Protein AF-A0A6P0RBR8-F1 (afdb_monomer)

Solvent-accessible surface area (backbone atoms only — not comparable to full-atom values): 3808 Å² total; per-residue (Å²): 129,91,76,78,87,40,68,73,57,23,52,50,48,46,68,70,50,63,94,58,60,88,59,42,45,74,46,63,56,97,90,41,76,78,46,74,42,61,76,54,52,84,73,44,90,58,42,67,60,53,51,52,47,41,58,58,34,73,76,108

Sequence (60 aa):
GIDINNPKFAQKLCQLIPAQCPFARDIKFLGRTILQIPPLCKLNPFYYEIIGLRFRTLTF

Foldseek 3Di:
DPPPVDLVVLVVLLVVQDPDQPQFDFDDDPNRGPDTRPSCLVVPPCSVVSVVSNVVSVVD

Mean predicted aligned error: 8.52 Å

Structure (mmCIF, N/CA/C/O backbone):
data_AF-A0A6P0RBR8-F1
#
_entry.id   AF-A0A6P0RBR8-F1
#
loop_
_atom_site.group_PDB
_atom_site.id
_atom_site.type_symbol
_atom_site.label_atom_id
_atom_site.label_alt_id
_atom_site.label_comp_id
_atom_site.label_asym_id
_atom_site.label_entity_id
_atom_site.label_seq_id
_atom_site.pdbx_PDB_ins_code
_atom_site.Cartn_x
_atom_site.Cartn_y
_atom_site.Cartn_z
_atom_site.occupancy
_atom_site.B_iso_or_equiv
_atom_site.auth_seq_id
_atom_site.auth_comp_id
_atom_site.auth_asym_id
_atom_site.auth_atom_id
_atom_site.pdbx_PDB_model_num
ATOM 1 N N . GLY A 1 1 ? 8.773 -2.162 -21.345 1.00 52.66 1 GLY A N 1
ATOM 2 C CA . GLY A 1 1 ? 8.168 -2.428 -20.025 1.00 52.66 1 GLY A CA 1
ATOM 3 C C . GLY A 1 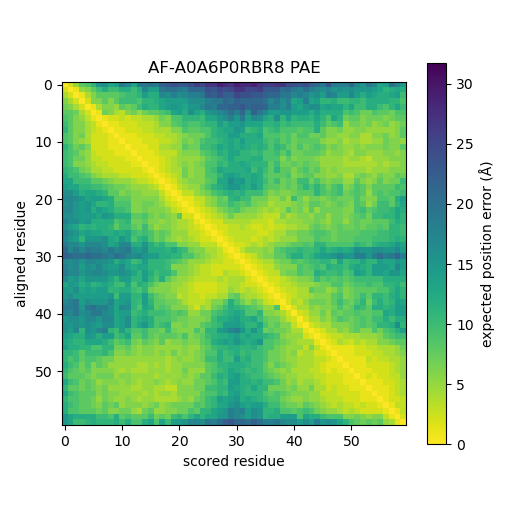1 ? 9.172 -2.033 -18.967 1.00 52.66 1 GLY A C 1
ATOM 4 O O . GLY A 1 1 ? 10.349 -1.993 -19.284 1.00 52.66 1 GLY A O 1
ATOM 5 N N . ILE A 1 2 ? 8.747 -1.693 -17.751 1.00 56.75 2 ILE A N 1
ATOM 6 C CA . ILE A 1 2 ? 9.700 -1.527 -16.644 1.00 56.75 2 ILE A CA 1
ATOM 7 C C . ILE A 1 2 ? 10.195 -2.931 -16.287 1.00 56.75 2 ILE A C 1
ATOM 9 O O . ILE A 1 2 ? 9.452 -3.705 -15.681 1.00 56.75 2 ILE A O 1
ATOM 13 N N . ASP A 1 3 ? 11.400 -3.278 -16.732 1.00 57.88 3 ASP A N 1
ATOM 14 C CA . ASP A 1 3 ? 12.034 -4.554 -16.411 1.00 57.88 3 ASP A CA 1
ATOM 15 C C . ASP A 1 3 ? 12.573 -4.490 -14.984 1.00 57.88 3 ASP A C 1
ATOM 17 O O . ASP A 1 3 ? 13.552 -3.806 -14.679 1.00 57.88 3 ASP A O 1
ATOM 21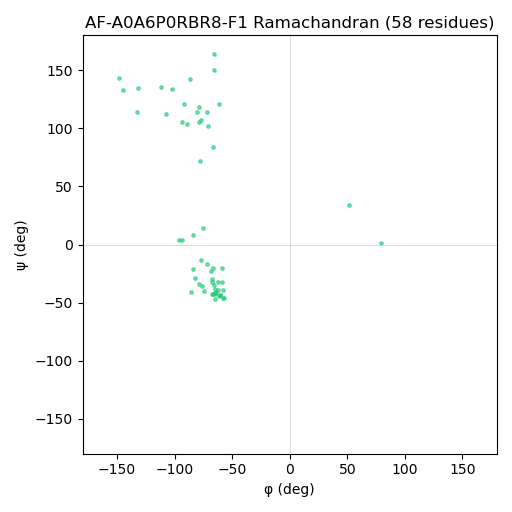 N N . ILE A 1 4 ? 11.892 -5.189 -14.077 1.00 61.88 4 ILE A N 1
ATOM 22 C CA . ILE A 1 4 ? 12.289 -5.308 -12.674 1.00 61.88 4 ILE A CA 1
ATOM 23 C C . ILE A 1 4 ? 13.425 -6.335 -12.603 1.00 61.88 4 ILE A C 1
ATOM 25 O O . ILE A 1 4 ? 13.250 -7.457 -12.154 1.00 61.88 4 ILE A O 1
ATOM 29 N N . ASN A 1 5 ? 14.604 -5.957 -13.092 1.00 65.50 5 ASN A N 1
ATOM 30 C CA . ASN A 1 5 ? 15.743 -6.866 -13.257 1.00 65.50 5 ASN A CA 1
ATOM 31 C C . ASN A 1 5 ? 16.571 -7.044 -11.965 1.00 65.50 5 ASN A C 1
ATOM 33 O O . ASN A 1 5 ? 17.667 -7.597 -11.982 1.00 65.50 5 ASN A O 1
ATOM 37 N N . ASN A 1 6 ? 16.087 -6.517 -10.833 1.00 72.75 6 ASN A N 1
ATOM 38 C CA . ASN A 1 6 ? 16.799 -6.548 -9.560 1.00 72.75 6 ASN A CA 1
ATOM 39 C C . ASN A 1 6 ? 15.864 -7.002 -8.423 1.00 72.75 6 ASN A C 1
ATOM 41 O O . ASN A 1 6 ? 14.954 -6.249 -8.054 1.00 72.75 6 ASN A O 1
ATOM 45 N N . PRO A 1 7 ? 16.101 -8.176 -7.810 1.0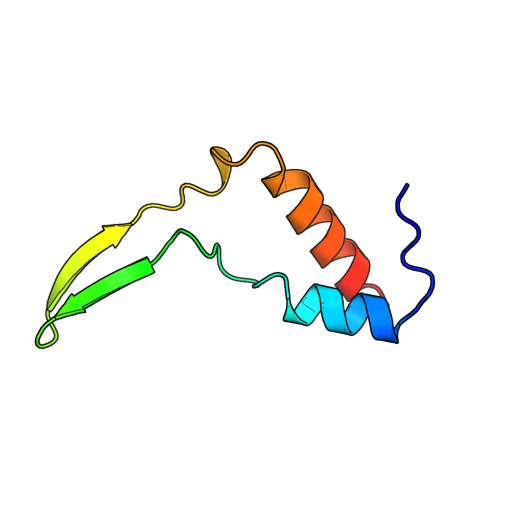0 73.12 7 PRO A N 1
ATOM 46 C CA . PRO A 1 7 ? 15.233 -8.720 -6.766 1.00 73.12 7 PRO A CA 1
ATOM 47 C C . PRO A 1 7 ? 15.171 -7.813 -5.530 1.00 73.12 7 PRO A C 1
ATOM 49 O O . PRO A 1 7 ? 14.116 -7.671 -4.919 1.00 73.12 7 PRO A O 1
ATOM 52 N N . LYS A 1 8 ? 16.253 -7.090 -5.198 1.00 76.38 8 LYS A N 1
ATOM 53 C CA . LYS A 1 8 ? 16.246 -6.118 -4.085 1.00 76.38 8 LYS A CA 1
ATOM 54 C C . LYS A 1 8 ? 15.323 -4.931 -4.364 1.00 76.38 8 LYS A C 1
ATOM 56 O O . LYS A 1 8 ? 14.707 -4.393 -3.447 1.00 76.38 8 LYS A O 1
ATOM 61 N N . PHE A 1 9 ? 15.238 -4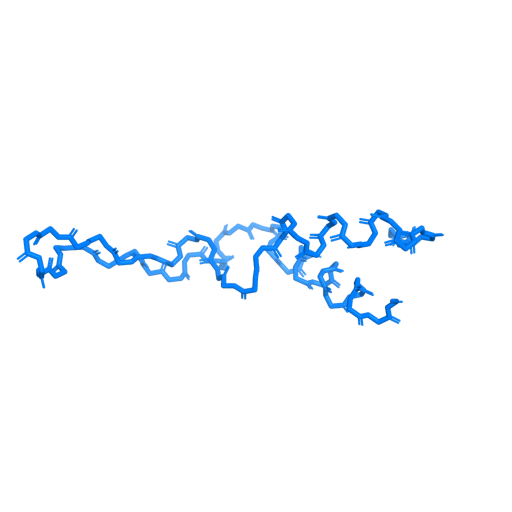.506 -5.623 1.00 77.69 9 PHE A N 1
ATOM 62 C CA . PHE A 1 9 ? 14.337 -3.435 -6.046 1.00 77.69 9 PHE A CA 1
ATOM 63 C C . PHE A 1 9 ? 12.884 -3.923 -6.090 1.00 77.69 9 PHE A C 1
ATOM 65 O O . PHE A 1 9 ? 12.001 -3.222 -5.601 1.00 77.69 9 PHE A O 1
ATOM 72 N N . ALA A 1 10 ? 12.652 -5.153 -6.56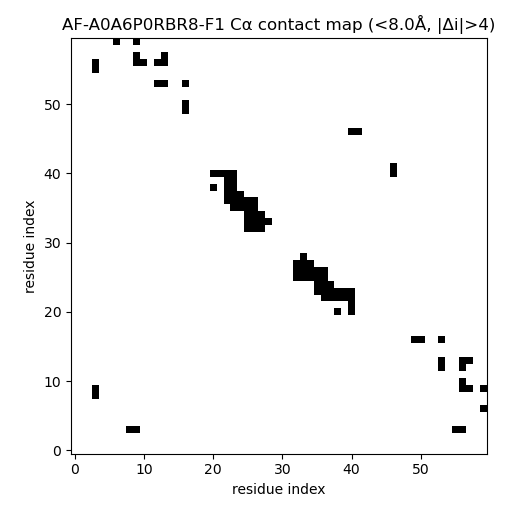4 1.00 76.56 10 ALA A N 1
ATOM 73 C CA . ALA A 1 10 ? 11.342 -5.803 -6.532 1.00 76.56 10 ALA A CA 1
ATOM 74 C C . ALA A 1 10 ? 10.789 -5.905 -5.103 1.00 76.56 10 ALA A C 1
ATOM 76 O O . ALA A 1 10 ? 9.649 -5.525 -4.844 1.00 76.56 10 ALA A O 1
ATOM 77 N N . GLN A 1 11 ? 11.625 -6.330 -4.152 1.00 79.75 11 GLN A N 1
ATOM 78 C CA . GLN A 1 11 ? 11.238 -6.467 -2.750 1.00 79.75 11 GLN A CA 1
ATOM 79 C C . GLN A 1 11 ? 10.902 -5.114 -2.113 1.00 79.75 11 GLN A C 1
ATOM 81 O O . GLN A 1 11 ? 9.891 -4.994 -1.422 1.00 79.75 11 GLN A O 1
ATOM 86 N N . LYS A 1 12 ? 11.693 -4.069 -2.404 1.00 79.19 12 LYS A N 1
ATOM 87 C CA . LYS A 1 12 ? 11.392 -2.697 -1.966 1.00 79.19 12 LYS A CA 1
ATOM 88 C C . LYS A 1 12 ? 10.070 -2.199 -2.537 1.00 79.19 12 LYS A C 1
ATOM 90 O O . LYS A 1 12 ? 9.273 -1.639 -1.798 1.00 79.19 12 LYS A O 1
ATOM 95 N N . LEU A 1 13 ? 9.811 -2.429 -3.822 1.00 75.81 13 LEU A N 1
ATOM 96 C CA . LEU A 1 13 ? 8.546 -2.058 -4.457 1.00 75.81 13 LEU A CA 1
ATOM 97 C C . LEU A 1 13 ? 7.353 -2.820 -3.866 1.00 75.81 13 LEU A C 1
ATOM 99 O O . LEU A 1 13 ? 6.316 -2.214 -3.618 1.00 75.81 13 LEU A O 1
ATOM 103 N N . CYS A 1 14 ? 7.500 -4.114 -3.580 1.00 75.56 14 CYS A N 1
ATOM 104 C CA . CYS A 1 14 ? 6.448 -4.927 -2.969 1.00 75.56 14 CYS A CA 1
ATOM 105 C C . CYS A 1 14 ? 6.143 -4.510 -1.514 1.00 75.56 14 CYS A C 1
ATOM 107 O O . CYS A 1 14 ? 5.002 -4.625 -1.063 1.00 75.56 14 CYS A O 1
ATOM 109 N N . GLN A 1 15 ? 7.143 -3.989 -0.793 1.00 77.69 15 GLN A N 1
ATOM 110 C CA . GLN A 1 15 ? 6.975 -3.378 0.533 1.00 77.69 15 GLN A CA 1
ATOM 111 C C . GLN A 1 15 ? 6.371 -1.969 0.461 1.00 77.69 15 GLN A C 1
ATOM 113 O O . GLN A 1 15 ? 5.600 -1.585 1.336 1.00 77.69 15 GLN A O 1
ATOM 118 N N . LEU A 1 16 ? 6.716 -1.199 -0.574 1.00 76.50 16 LEU A N 1
ATOM 119 C CA . LEU A 1 16 ? 6.279 0.187 -0.747 1.00 76.50 16 LEU A CA 1
ATOM 120 C C . LEU A 1 16 ? 4.847 0.277 -1.291 1.00 76.50 16 LEU A C 1
ATOM 122 O O . LEU A 1 16 ? 4.105 1.182 -0.917 1.00 76.50 16 LEU A O 1
ATOM 126 N N . ILE A 1 17 ? 4.439 -0.671 -2.140 1.00 74.31 17 ILE A N 1
ATOM 127 C CA . ILE A 1 17 ? 3.084 -0.764 -2.691 1.00 74.31 17 ILE A CA 1
ATOM 128 C C . ILE A 1 17 ? 2.263 -1.705 -1.804 1.00 74.31 17 ILE A C 1
ATOM 130 O O . ILE A 1 17 ? 2.443 -2.919 -1.899 1.00 74.31 17 ILE A O 1
ATOM 134 N N . PRO A 1 18 ? 1.341 -1.206 -0.966 1.00 70.50 18 PRO A N 1
ATOM 135 C CA . PRO A 1 18 ? 0.567 -2.054 -0.067 1.00 70.50 18 PRO A CA 1
ATOM 136 C C . PRO A 1 18 ? -0.369 -3.011 -0.825 1.00 70.50 18 PRO A C 1
ATOM 138 O O . PRO A 1 18 ? -0.862 -2.705 -1.910 1.00 70.50 18 PRO A O 1
ATOM 141 N N . ALA A 1 19 ? -0.630 -4.184 -0.233 1.00 67.06 19 ALA A N 1
ATOM 142 C CA . ALA A 1 19 ? -1.623 -5.145 -0.738 1.00 67.06 19 ALA A CA 1
ATOM 143 C C . ALA A 1 19 ? -3.058 -4.608 -0.613 1.00 67.06 19 ALA A C 1
ATOM 145 O O . ALA A 1 19 ? -3.925 -4.914 -1.429 1.00 67.06 19 ALA A O 1
ATOM 146 N N . GLN A 1 20 ? -3.288 -3.803 0.425 1.00 67.69 20 GLN A N 1
ATOM 147 C CA . GLN A 1 20 ? -4.536 -3.102 0.676 1.00 67.69 20 GLN A CA 1
ATOM 148 C C . GLN A 1 20 ? -4.515 -1.767 -0.068 1.00 67.69 20 GLN A C 1
ATOM 150 O O . GLN A 1 20 ? -3.492 -1.082 -0.100 1.00 67.69 20 GLN A O 1
ATOM 155 N N . CYS A 1 21 ? -5.652 -1.353 -0.620 1.00 70.12 21 CYS A N 1
ATOM 156 C CA . CYS A 1 21 ? -5.751 -0.023 -1.197 1.00 70.12 21 CYS A CA 1
ATOM 157 C C . CYS A 1 21 ? -5.507 1.051 -0.119 1.00 70.12 21 CYS A C 1
ATOM 159 O O . CYS A 1 21 ? -6.274 1.107 0.841 1.00 70.12 21 CYS A O 1
ATOM 161 N N . PRO A 1 22 ? -4.499 1.932 -0.277 1.00 68.88 22 PRO A N 1
ATOM 162 C CA . PRO A 1 22 ? -4.108 2.885 0.766 1.00 68.88 22 PRO A CA 1
ATOM 163 C C . PRO A 1 22 ? -5.185 3.939 1.047 1.00 68.88 22 PRO A C 1
ATOM 165 O O . PRO A 1 22 ? -5.196 4.566 2.103 1.00 68.88 22 PRO A O 1
ATOM 168 N N . PHE A 1 23 ? -6.096 4.136 0.095 1.00 69.44 23 PHE A N 1
ATOM 169 C CA . PHE A 1 23 ? -7.194 5.083 0.219 1.00 69.44 23 PHE A CA 1
ATOM 170 C C . PHE A 1 23 ? -8.376 4.510 1.002 1.00 69.44 23 PHE A C 1
ATOM 172 O O . PHE A 1 23 ? -9.075 5.272 1.659 1.00 69.44 23 PHE A O 1
ATOM 179 N N . ALA A 1 24 ? -8.579 3.188 0.975 1.00 78.25 24 ALA A N 1
ATOM 180 C CA . ALA A 1 24 ? -9.645 2.553 1.737 1.00 78.25 24 ALA A CA 1
ATOM 181 C C . ALA A 1 24 ? -9.209 2.427 3.199 1.00 78.25 24 ALA A C 1
ATOM 183 O O . ALA A 1 24 ? -8.362 1.596 3.532 1.00 78.25 24 ALA A O 1
ATOM 184 N N . ARG A 1 25 ? -9.766 3.262 4.075 1.00 83.69 25 ARG A N 1
ATOM 185 C CA . ARG A 1 25 ? -9.466 3.211 5.508 1.00 83.69 25 ARG A CA 1
ATOM 186 C C . ARG A 1 25 ? -10.661 3.635 6.347 1.00 83.69 25 ARG A C 1
ATOM 188 O O . ARG A 1 25 ? -11.371 4.582 6.007 1.00 83.69 25 ARG A O 1
ATOM 195 N N . ASP A 1 26 ? -10.816 2.960 7.477 1.00 86.31 26 ASP A N 1
ATOM 196 C CA . ASP A 1 26 ? -11.823 3.277 8.482 1.00 86.31 26 ASP A CA 1
ATOM 197 C C . ASP A 1 26 ? -11.214 4.239 9.508 1.00 86.31 26 ASP A C 1
ATOM 199 O O . ASP A 1 26 ? -10.232 3.911 10.177 1.00 86.31 26 ASP A O 1
ATOM 203 N N . ILE A 1 27 ? -11.805 5.419 9.669 1.00 86.75 27 ILE A N 1
ATOM 204 C CA . ILE A 1 27 ? -11.449 6.359 10.731 1.00 86.75 27 ILE A CA 1
ATOM 205 C C . ILE A 1 27 ? -12.319 6.024 11.941 1.00 86.75 27 ILE A C 1
ATOM 207 O O . ILE A 1 27 ? -13.516 6.325 11.975 1.00 86.75 27 ILE A O 1
ATOM 211 N N . LYS A 1 28 ? -11.710 5.364 12.929 1.00 89.69 28 LYS A N 1
ATOM 212 C CA . LYS A 1 28 ? -12.358 4.983 14.188 1.00 89.69 28 LYS A CA 1
ATOM 213 C C . LYS A 1 28 ? -11.933 5.935 15.299 1.00 89.69 28 LYS A C 1
ATOM 215 O O . LYS A 1 28 ? -10.747 6.198 15.467 1.00 89.69 28 LYS A O 1
ATOM 220 N N . PHE A 1 29 ? -12.893 6.407 16.083 1.00 89.56 29 PHE A N 1
ATOM 221 C CA . PHE A 1 29 ? -12.650 7.199 17.285 1.00 89.56 29 PHE A CA 1
ATOM 222 C C . PHE A 1 29 ? -13.477 6.614 18.426 1.00 89.56 29 PHE A C 1
ATOM 224 O O . PHE A 1 29 ? -14.642 6.265 18.233 1.00 89.56 29 PHE A O 1
ATOM 231 N N . LEU A 1 30 ? -12.862 6.451 19.602 1.00 86.94 30 LEU A N 1
ATOM 232 C CA . LEU A 1 30 ? -13.501 5.848 20.784 1.00 86.94 30 LEU A CA 1
ATOM 233 C C . LEU A 1 30 ? -14.161 4.477 20.503 1.00 86.94 30 LEU A C 1
ATOM 235 O O . LEU A 1 30 ? -15.202 4.145 21.062 1.00 86.94 30 LEU A O 1
ATOM 239 N N . GLY A 1 31 ? -13.578 3.682 19.595 1.00 85.94 31 GLY A N 1
ATOM 240 C CA . GLY A 1 31 ? -14.092 2.358 19.222 1.00 85.94 31 GLY A CA 1
ATOM 241 C C . GLY A 1 31 ? -15.277 2.356 18.246 1.00 85.94 31 GLY A C 1
ATOM 242 O O . GLY A 1 31 ? -15.744 1.282 17.878 1.00 85.94 31 GLY A O 1
ATOM 243 N N . ARG A 1 32 ? -15.743 3.522 17.776 1.00 84.75 32 ARG A N 1
ATOM 244 C CA . ARG A 1 32 ? -16.805 3.646 16.762 1.00 84.75 32 ARG A CA 1
ATOM 245 C C . ARG A 1 32 ? -16.235 4.197 15.454 1.00 84.75 32 ARG A C 1
ATOM 247 O O . ARG A 1 32 ? -15.441 5.137 15.466 1.00 84.75 32 ARG A O 1
ATOM 254 N N . THR A 1 33 ? -16.617 3.607 14.321 1.00 88.25 33 THR A N 1
ATOM 255 C CA . THR A 1 33 ? -16.237 4.112 12.992 1.00 88.25 33 THR A CA 1
ATOM 256 C C . THR A 1 33 ? -17.004 5.402 12.720 1.00 88.25 33 THR A C 1
ATOM 258 O O . THR A 1 33 ? -18.226 5.374 12.618 1.00 88.25 33 THR A O 1
ATOM 261 N N . ILE A 1 34 ? -16.294 6.528 12.632 1.00 90.19 34 ILE A N 1
ATOM 262 C CA . ILE A 1 34 ? -16.888 7.837 12.324 1.00 90.19 34 ILE A CA 1
ATOM 263 C C . ILE A 1 34 ? -17.003 8.019 10.815 1.00 90.19 34 ILE A C 1
ATOM 265 O O . ILE A 1 34 ? -17.997 8.545 10.323 1.00 90.19 34 ILE A O 1
ATOM 269 N N . LEU A 1 35 ? -15.978 7.599 10.076 1.00 87.94 35 LEU A N 1
ATOM 270 C CA . LEU A 1 35 ? -15.918 7.809 8.640 1.00 87.94 35 LEU A CA 1
ATOM 271 C C . LEU A 1 35 ? -15.239 6.625 7.968 1.00 87.94 35 LEU A C 1
ATOM 273 O O . LEU A 1 35 ? -14.176 6.182 8.398 1.00 87.94 35 LEU A O 1
ATOM 277 N N . GLN A 1 36 ? -15.857 6.135 6.900 1.00 86.69 36 GLN A N 1
ATOM 278 C CA . GLN A 1 36 ? -15.301 5.091 6.056 1.00 86.69 36 GLN A CA 1
ATOM 279 C C . GLN A 1 36 ? -14.877 5.715 4.733 1.00 86.69 36 GLN A C 1
ATOM 281 O O . GLN A 1 36 ? -15.722 6.192 3.977 1.00 86.69 36 GLN A O 1
ATOM 286 N N . ILE A 1 37 ? -13.571 5.762 4.463 1.00 82.31 37 ILE A N 1
ATOM 287 C CA . ILE A 1 37 ? -13.086 6.239 3.168 1.00 82.31 37 ILE A CA 1
ATOM 288 C C . ILE A 1 37 ? -13.259 5.082 2.179 1.00 82.31 37 ILE A C 1
ATOM 290 O O . ILE A 1 37 ? -12.668 4.019 2.397 1.00 82.31 37 ILE A O 1
ATOM 294 N N . PRO A 1 38 ? -14.071 5.244 1.118 1.00 78.25 38 PRO A N 1
ATOM 295 C CA . PRO A 1 38 ? -14.305 4.176 0.161 1.00 78.25 38 PRO A CA 1
ATOM 296 C C . PRO A 1 38 ? -13.020 3.844 -0.611 1.00 78.25 38 PRO A C 1
ATOM 298 O O . PRO A 1 38 ? -12.077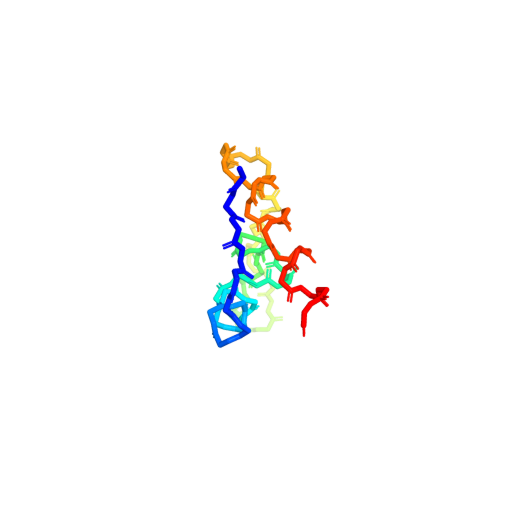 4.641 -0.643 1.00 78.25 38 PRO A O 1
ATOM 301 N N . PRO A 1 39 ? -12.962 2.682 -1.282 1.00 72.38 39 PRO A N 1
ATOM 302 C CA . PRO A 1 39 ? -11.868 2.344 -2.180 1.00 72.38 39 PRO A CA 1
ATOM 303 C C . PRO A 1 39 ? -11.876 3.271 -3.406 1.00 72.38 39 PRO A C 1
ATOM 305 O O . PRO A 1 39 ? -12.355 2.925 -4.482 1.00 72.38 39 PRO A O 1
ATOM 308 N N . LEU A 1 40 ? -11.281 4.457 -3.263 1.00 70.44 40 LEU A N 1
ATOM 309 C CA . LEU A 1 40 ? -11.056 5.440 -4.335 1.00 70.44 40 LEU A CA 1
ATOM 310 C C . LEU A 1 40 ? -9.910 5.035 -5.275 1.00 70.44 40 LEU A C 1
ATOM 312 O O . LEU A 1 40 ? -9.407 5.827 -6.063 1.00 70.44 40 LEU A O 1
ATOM 316 N N . CYS A 1 41 ? -9.494 3.778 -5.201 1.00 67.25 41 CYS A N 1
ATOM 317 C CA . CYS A 1 41 ? -8.349 3.226 -5.902 1.00 67.25 41 CYS A CA 1
ATOM 318 C C . CYS A 1 41 ? -8.487 3.364 -7.425 1.00 67.25 41 CYS A C 1
ATOM 320 O O . CYS A 1 41 ? -7.505 3.608 -8.106 1.00 67.25 41 CYS A O 1
ATOM 322 N N . LYS A 1 42 ? -9.719 3.308 -7.951 1.00 64.12 42 LYS A N 1
ATOM 323 C CA . LYS A 1 42 ? -10.030 3.512 -9.377 1.00 64.12 42 LYS A CA 1
ATOM 324 C C . LYS A 1 42 ? -9.891 4.959 -9.867 1.00 64.12 42 LYS A C 1
ATOM 326 O O . LYS A 1 42 ? -9.867 5.176 -11.071 1.00 64.12 42 LYS A O 1
ATOM 331 N N . LEU A 1 43 ? -9.845 5.931 -8.957 1.00 69.19 43 LEU A N 1
ATOM 332 C CA . LEU A 1 43 ? -9.780 7.361 -9.276 1.00 69.19 43 LEU A CA 1
ATOM 333 C C . LEU A 1 43 ? -8.337 7.817 -9.540 1.00 69.19 43 LEU A C 1
ATOM 335 O O . LEU A 1 43 ? -8.124 8.825 -10.204 1.00 69.19 43 LEU A O 1
ATOM 339 N N . ASN A 1 44 ? -7.342 7.063 -9.058 1.00 68.12 44 ASN A N 1
ATOM 340 C CA . ASN A 1 44 ? -5.948 7.313 -9.396 1.00 68.12 44 ASN A CA 1
ATOM 341 C C . ASN A 1 44 ? -5.642 6.698 -10.779 1.00 68.12 44 ASN A C 1
ATOM 343 O O . ASN A 1 44 ? -5.649 5.468 -10.897 1.00 68.12 44 ASN A O 1
ATOM 347 N N . PRO A 1 45 ? -5.341 7.507 -11.811 1.00 73.00 45 PRO A N 1
ATOM 348 C CA . PRO A 1 45 ? -5.107 7.021 -13.174 1.00 73.00 45 PRO A CA 1
ATOM 349 C C . PRO A 1 45 ? -3.947 6.017 -13.283 1.00 73.00 45 PRO A C 1
ATOM 351 O O . PRO A 1 45 ? -3.919 5.219 -14.214 1.00 73.00 45 PRO A O 1
ATOM 354 N N . PHE A 1 46 ? -3.036 5.987 -12.305 1.00 72.62 46 PHE A N 1
ATOM 355 C CA . PHE A 1 46 ? -1.885 5.078 -12.271 1.00 72.62 46 PHE A CA 1
ATOM 356 C C . PHE A 1 46 ? -2.108 3.804 -11.435 1.00 72.62 46 PHE A C 1
ATOM 358 O O . PHE A 1 46 ? -1.198 2.993 -11.273 1.00 72.62 46 PHE A O 1
ATOM 365 N N . TYR A 1 47 ? -3.306 3.585 -10.882 1.00 75.94 47 TYR A N 1
ATOM 366 C CA . TYR A 1 47 ? -3.572 2.457 -9.980 1.00 75.94 47 TYR A CA 1
ATOM 367 C C . TYR A 1 47 ? -3.350 1.081 -10.623 1.00 75.94 47 TYR A C 1
ATOM 369 O O . TYR A 1 47 ? -2.736 0.201 -10.016 1.00 75.94 47 TYR A O 1
ATOM 377 N N . TYR A 1 48 ? -3.813 0.903 -11.861 1.00 75.94 48 TYR A N 1
ATOM 378 C CA . TYR A 1 48 ? -3.662 -0.357 -12.591 1.00 75.94 48 TYR A CA 1
ATOM 379 C C . TYR A 1 48 ? -2.197 -0.681 -12.889 1.00 75.94 48 TYR A C 1
ATOM 381 O O . TYR A 1 48 ? -1.786 -1.835 -12.764 1.00 75.94 48 TYR A O 1
ATOM 389 N N .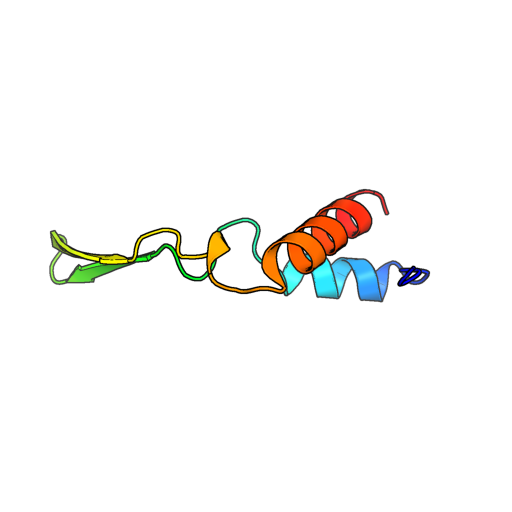 GLU A 1 49 ? -1.393 0.332 -13.217 1.00 78.88 49 GLU A N 1
ATOM 390 C CA . GLU A 1 49 ? 0.039 0.159 -13.461 1.00 78.88 49 GLU A CA 1
ATOM 391 C C . GLU A 1 49 ? 0.785 -0.231 -12.182 1.00 78.88 49 GLU A C 1
ATOM 393 O O . GLU A 1 49 ? 1.596 -1.155 -12.199 1.00 78.88 49 GLU A O 1
ATOM 398 N N . ILE A 1 50 ? 0.459 0.407 -11.053 1.00 78.12 50 ILE A N 1
ATOM 399 C CA . ILE A 1 50 ? 1.067 0.127 -9.745 1.00 78.12 50 ILE A CA 1
ATOM 400 C C . ILE A 1 50 ? 0.725 -1.292 -9.262 1.00 78.12 50 ILE A C 1
ATOM 402 O O . ILE A 1 50 ? 1.603 -2.012 -8.780 1.00 78.12 50 ILE A O 1
ATOM 406 N N . ILE A 1 51 ? -0.525 -1.738 -9.424 1.00 77.69 51 ILE A N 1
ATOM 407 C CA . ILE A 1 51 ? -0.912 -3.123 -9.105 1.00 77.69 51 ILE A CA 1
ATOM 408 C C . ILE A 1 51 ? -0.243 -4.117 -10.045 1.00 77.69 51 ILE A C 1
ATOM 410 O O . ILE A 1 51 ? 0.251 -5.150 -9.589 1.00 77.69 51 ILE A O 1
ATOM 414 N N . GLY A 1 52 ? -0.194 -3.806 -11.342 1.00 79.00 52 GLY A N 1
ATOM 415 C CA . GLY A 1 52 ? 0.524 -4.617 -12.318 1.00 79.00 52 GLY A CA 1
ATOM 416 C C . GLY A 1 52 ? 2.000 -4.765 -11.948 1.00 79.00 52 GLY A C 1
ATOM 417 O O . GLY A 1 52 ? 2.553 -5.859 -12.053 1.00 79.00 52 GLY A O 1
ATOM 418 N N . LEU A 1 53 ? 2.622 -3.698 -11.436 1.00 79.44 53 LEU A N 1
ATOM 419 C CA . LEU A 1 53 ? 3.990 -3.723 -10.930 1.00 79.44 53 LEU A CA 1
ATOM 420 C C . LEU A 1 53 ? 4.113 -4.625 -9.696 1.00 79.44 53 LEU A C 1
ATOM 422 O O . LEU A 1 53 ? 4.991 -5.481 -9.675 1.00 79.44 53 LEU A O 1
ATOM 426 N N . ARG A 1 54 ? 3.205 -4.517 -8.715 1.00 78.88 54 ARG A N 1
ATOM 427 C CA . ARG A 1 54 ? 3.190 -5.400 -7.534 1.00 78.88 54 ARG A CA 1
ATOM 428 C C . ARG A 1 54 ? 3.089 -6.875 -7.929 1.00 78.88 54 ARG A C 1
ATOM 430 O O . ARG A 1 54 ? 3.850 -7.695 -7.422 1.00 78.88 54 ARG A O 1
ATOM 437 N N . PHE A 1 55 ? 2.191 -7.218 -8.850 1.00 78.31 55 PHE A N 1
ATOM 438 C CA . PHE A 1 55 ? 2.045 -8.598 -9.319 1.00 78.31 55 PHE A CA 1
ATOM 439 C C . PHE A 1 55 ? 3.339 -9.116 -9.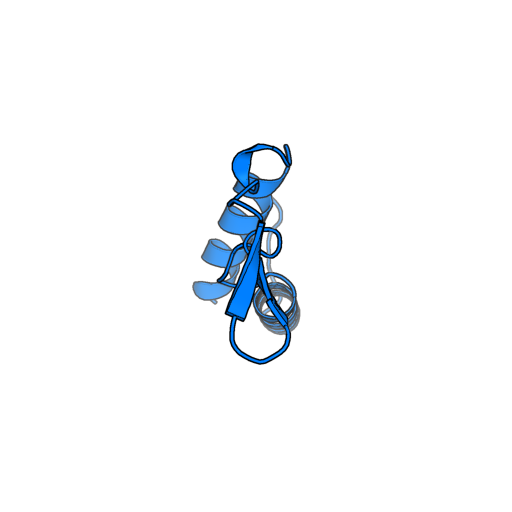959 1.00 78.31 55 PHE A C 1
ATOM 441 O O . PHE A 1 55 ? 3.804 -10.205 -9.631 1.00 78.31 55 PHE A O 1
ATOM 448 N N . ARG A 1 56 ? 3.991 -8.288 -10.784 1.00 76.44 56 ARG A N 1
ATOM 449 C CA . ARG A 1 56 ? 5.301 -8.614 -11.365 1.00 76.44 56 ARG A CA 1
ATOM 450 C C . ARG A 1 56 ? 6.378 -8.792 -10.295 1.00 76.44 56 ARG A C 1
ATOM 452 O O . ARG A 1 56 ? 7.162 -9.724 -10.398 1.00 76.44 56 ARG A O 1
ATOM 459 N N . THR A 1 57 ? 6.388 -7.970 -9.242 1.00 74.50 57 THR A N 1
ATOM 460 C CA . THR A 1 57 ? 7.351 -8.122 -8.133 1.00 74.50 57 THR A CA 1
ATOM 461 C C . THR A 1 57 ? 7.142 -9.372 -7.283 1.00 74.50 57 THR A C 1
ATOM 463 O O . THR A 1 57 ? 8.091 -9.797 -6.645 1.00 74.50 57 THR A O 1
ATOM 466 N N . LEU A 1 58 ? 5.939 -9.961 -7.259 1.00 70.31 58 LEU A N 1
ATOM 467 C CA . LEU A 1 58 ? 5.672 -11.214 -6.535 1.00 70.31 58 LEU A CA 1
ATOM 468 C C . LEU A 1 58 ? 6.196 -12.456 -7.270 1.00 70.31 58 LEU A C 1
ATOM 470 O O . LEU A 1 58 ? 6.220 -13.533 -6.688 1.00 70.31 58 LEU A O 1
ATOM 474 N N . THR A 1 59 ? 6.562 -12.321 -8.548 1.00 64.38 59 THR A N 1
ATOM 475 C CA . THR A 1 59 ? 7.007 -13.442 -9.394 1.00 64.38 59 THR A CA 1
ATOM 476 C C . THR A 1 59 ? 8.540 -13.612 -9.387 1.00 64.38 59 THR A C 1
ATOM 478 O O . THR A 1 59 ? 9.059 -14.457 -10.111 1.00 64.38 59 THR A O 1
ATOM 481 N N . PHE A 1 60 ? 9.256 -12.817 -8.583 1.00 58.22 60 PHE A N 1
ATOM 482 C CA . PHE A 1 60 ? 10.710 -12.858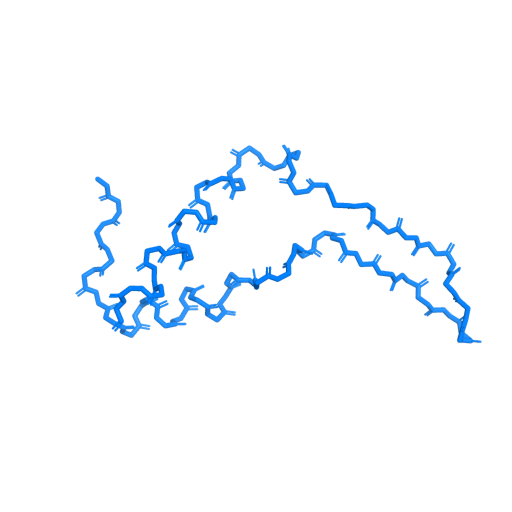 -8.372 1.00 58.22 60 PHE A CA 1
ATOM 483 C C . PHE A 1 60 ? 11.024 -13.152 -6.905 1.00 58.22 60 PHE A C 1
ATOM 485 O O . PHE A 1 60 ? 12.058 -13.809 -6.656 1.00 58.22 60 PHE A O 1
#

pLDDT: mean 75.21, std 8.57, range [52.66, 90.19]

Secondary structure (DSSP, 8-state):
------HHHHHHHHHHS-SS-TT-EEEEETTEEEEEE--GGGGSTTHHHHHHHHHHHTT-

Radius of gyration: 14.93 Å; Cα contacts (8 Å, |Δi|>4): 50; chains: 1; bounding box: 34×21×41 Å